Protein AF-A0A7V0JHW3-F1 (afdb_monomer)

Solvent-accessible surface area (backbone atoms only — not comparable to full-atom values): 9725 Å² total; per-residue (Å²): 132,75,68,67,59,58,52,52,56,55,62,59,58,61,67,70,75,76,76,81,79,88,88,85,83,86,80,89,79,84,75,97,77,86,82,84,70,76,84,64,81,77,76,70,74,78,73,66,59,27,44,62,47,98,87,58,29,24,44,50,28,41,50,25,34,67,73,74,44,95,53,45,23,22,21,92,90,42,70,38,38,36,31,56,59,83,78,40,60,34,92,89,78,64,46,65,37,40,77,52,57,69,69,60,53,50,50,36,62,73,40,54,24,26,21,27,41,72,48,50,43,40,44,47,41,84,51,89,74,52,56,33,90,89,79,64,48,65,42,29,49,40,39,71,79,67,94,59,82,81,75,77,80,79,81,129

pLDDT: mean 73.85, std 19.02, range [39.69, 96.31]

Foldseek 3Di:
DPPVVVVVVVVVVVVVPPPDDDDDDDDDDDDPPDPPPPCPPPQPPQPLAWDADPVRATDDHQLQCLQVAPWKWADPVGRQQIHSRAQDADPVPRHTTGIDDPVVSVQQVVQQWWADSRGSGIDRVPDPDQADPVPGDGTHGRDDPDPDDCPDDDDD

Structure (mmCIF, N/CA/C/O backbone):
data_AF-A0A7V0JHW3-F1
#
_entry.id   AF-A0A7V0JHW3-F1
#
loop_
_atom_site.group_PDB
_atom_site.id
_atom_site.type_symbol
_atom_site.label_atom_id
_atom_site.label_alt_id
_atom_site.label_comp_id
_atom_site.label_asym_id
_atom_site.label_entity_id
_atom_site.label_seq_id
_atom_site.pdbx_PDB_ins_code
_atom_site.Cartn_x
_atom_site.Cartn_y
_atom_site.Cartn_z
_atom_site.occupancy
_atom_site.B_iso_or_equiv
_atom_site.auth_seq_id
_atom_site.auth_comp_id
_atom_site.auth_asym_id
_atom_site.auth_atom_id
_atom_site.pdbx_PDB_model_num
ATOM 1 N N . MET A 1 1 ? -59.117 -64.669 -6.331 1.00 60.50 1 MET A N 1
ATOM 2 C CA . MET A 1 1 ? -57.833 -65.372 -6.089 1.00 60.50 1 MET A CA 1
ATOM 3 C C . MET A 1 1 ? -56.605 -64.446 -5.992 1.00 60.50 1 MET A C 1
ATOM 5 O O . MET A 1 1 ? -55.556 -64.930 -5.604 1.00 60.50 1 MET A O 1
ATOM 9 N N . SER A 1 2 ? -56.707 -63.123 -6.223 1.00 60.56 2 SER A N 1
ATOM 10 C CA . SER A 1 2 ? -55.526 -62.226 -6.257 1.00 60.56 2 SER A CA 1
ATOM 11 C C . SER A 1 2 ? -55.220 -61.433 -4.972 1.00 60.56 2 SER A C 1
ATOM 13 O O . SER A 1 2 ? -54.212 -60.738 -4.918 1.00 60.56 2 SER A O 1
ATOM 15 N N . ARG A 1 3 ? -56.072 -61.493 -3.937 1.00 63.66 3 ARG A N 1
ATOM 16 C CA . ARG A 1 3 ? -55.878 -60.713 -2.694 1.00 63.66 3 ARG A CA 1
ATOM 17 C C . ARG A 1 3 ? -55.086 -61.462 -1.617 1.00 63.66 3 ARG A C 1
ATOM 19 O O . ARG A 1 3 ? -54.358 -60.838 -0.857 1.00 63.66 3 ARG A O 1
ATOM 26 N N . THR A 1 4 ? -55.171 -62.790 -1.597 1.00 60.38 4 THR A N 1
ATOM 27 C CA . THR A 1 4 ? -54.487 -63.632 -0.603 1.00 60.38 4 THR A CA 1
ATOM 28 C C . THR A 1 4 ? -52.998 -63.803 -0.912 1.00 60.38 4 THR A C 1
ATOM 30 O O . THR A 1 4 ? -52.189 -63.859 0.002 1.00 60.38 4 THR A O 1
ATOM 33 N N . ILE A 1 5 ? -52.620 -63.807 -2.195 1.00 62.47 5 ILE A N 1
ATOM 34 C CA . ILE A 1 5 ? -51.220 -63.954 -2.628 1.00 62.47 5 ILE A CA 1
ATOM 35 C C . ILE A 1 5 ? -50.407 -62.700 -2.269 1.00 62.47 5 ILE A C 1
ATOM 37 O O . ILE A 1 5 ? -49.292 -62.813 -1.774 1.00 62.47 5 ILE A O 1
ATOM 41 N N . PHE A 1 6 ? -50.986 -61.503 -2.429 1.00 58.34 6 PHE A N 1
ATOM 42 C CA . PHE A 1 6 ? -50.286 -60.245 -2.145 1.00 58.34 6 PHE A CA 1
ATOM 43 C C . PHE A 1 6 ? -50.000 -60.048 -0.644 1.00 58.34 6 PHE A C 1
ATOM 45 O O . PHE A 1 6 ? -48.942 -59.547 -0.281 1.00 58.34 6 PHE A O 1
ATOM 52 N N . GLN A 1 7 ? -50.893 -60.517 0.238 1.00 61.88 7 GLN A N 1
ATOM 53 C CA . GLN A 1 7 ? -50.671 -60.473 1.691 1.00 61.88 7 GLN A CA 1
ATOM 54 C C . GLN A 1 7 ? -49.576 -61.443 2.164 1.00 61.88 7 GLN A C 1
ATOM 56 O O . GLN A 1 7 ? -48.831 -61.126 3.090 1.00 61.88 7 GLN A O 1
ATOM 61 N N . ILE A 1 8 ? -49.428 -62.603 1.512 1.00 61.28 8 ILE A N 1
ATOM 62 C CA . ILE A 1 8 ? -48.390 -63.585 1.867 1.00 61.28 8 ILE A CA 1
ATOM 63 C C . ILE A 1 8 ? -46.989 -63.056 1.514 1.00 61.28 8 ILE A C 1
ATOM 65 O O . ILE A 1 8 ? -46.054 -63.246 2.289 1.00 61.28 8 ILE A O 1
ATOM 69 N N . VAL A 1 9 ? -46.840 -62.328 0.399 1.00 60.41 9 VAL A N 1
ATOM 70 C CA . VAL A 1 9 ? -45.544 -61.745 -0.003 1.00 60.41 9 VAL A CA 1
ATOM 71 C C . VAL A 1 9 ? -45.115 -60.609 0.938 1.00 60.41 9 VAL A C 1
ATOM 73 O O . VAL A 1 9 ? -43.937 -60.504 1.274 1.00 60.41 9 VAL A O 1
ATOM 76 N N . ILE A 1 10 ? -46.060 -59.799 1.430 1.00 60.19 10 ILE A N 1
ATOM 77 C CA . ILE A 1 10 ? -45.761 -58.689 2.351 1.00 60.19 10 ILE A CA 1
ATOM 78 C C . ILE A 1 10 ? -45.355 -59.204 3.743 1.00 60.19 10 ILE A C 1
ATOM 80 O O . ILE A 1 10 ? -44.396 -58.697 4.323 1.00 60.19 10 ILE A O 1
ATOM 84 N N . LEU A 1 11 ? -46.016 -60.244 4.265 1.00 58.62 11 LEU A N 1
ATOM 85 C CA . LEU A 1 11 ? -45.676 -60.812 5.577 1.00 58.62 11 LEU A CA 1
ATOM 86 C C . LEU A 1 11 ? -44.346 -61.585 5.573 1.00 58.62 11 LEU A C 1
ATOM 88 O O . LEU A 1 11 ? -43.627 -61.554 6.570 1.00 58.62 11 LEU A O 1
ATOM 92 N N . ALA A 1 12 ? -43.974 -62.218 4.455 1.00 57.03 12 ALA A N 1
ATOM 93 C CA . ALA A 1 12 ? -42.677 -62.888 4.326 1.00 57.03 12 ALA A CA 1
ATOM 94 C C . ALA A 1 12 ? -41.502 -61.901 4.162 1.00 57.03 12 ALA A C 1
ATOM 96 O O . ALA A 1 12 ? -40.407 -62.168 4.654 1.00 57.03 12 ALA A O 1
ATOM 97 N N . GLY A 1 13 ? -41.718 -60.744 3.520 1.00 53.34 13 GLY A N 1
ATOM 98 C CA . GLY A 1 13 ? -40.672 -59.735 3.302 1.00 53.34 13 GLY A CA 1
ATOM 99 C C . GLY A 1 13 ? -40.245 -58.980 4.567 1.00 53.34 13 GLY A C 1
ATOM 100 O O . GLY A 1 13 ? -39.080 -58.615 4.705 1.00 53.34 13 GLY A O 1
ATOM 101 N N . ILE A 1 14 ? -41.157 -58.787 5.524 1.00 56.84 14 ILE A N 1
ATOM 102 C CA . ILE A 1 14 ? -40.876 -58.037 6.762 1.00 56.84 14 ILE A CA 1
ATOM 103 C C . ILE A 1 14 ? -40.070 -58.882 7.770 1.00 56.84 14 ILE A C 1
ATOM 105 O O . ILE A 1 14 ? -39.305 -58.334 8.562 1.00 56.84 14 ILE A O 1
ATOM 109 N N . ALA A 1 15 ? -40.151 -60.216 7.701 1.00 50.69 15 ALA A N 1
ATOM 110 C CA . ALA A 1 15 ? -39.412 -61.112 8.596 1.00 50.69 15 ALA A CA 1
ATOM 111 C C . ALA A 1 15 ? -37.894 -61.174 8.313 1.00 50.69 15 ALA A C 1
ATOM 113 O O . ALA A 1 15 ? -37.124 -61.539 9.200 1.00 50.69 15 ALA A O 1
ATOM 114 N N . ALA A 1 16 ? -37.442 -60.792 7.111 1.00 51.56 16 ALA A N 1
ATOM 115 C CA . ALA A 1 16 ? -36.026 -60.857 6.732 1.00 51.56 16 ALA A CA 1
ATOM 116 C C . ALA A 1 16 ? -35.200 -59.625 7.155 1.00 51.56 16 ALA A C 1
ATOM 118 O O . ALA A 1 16 ? -33.973 -59.689 7.139 1.00 51.56 16 ALA A O 1
ATOM 119 N N . LEU A 1 17 ? -35.833 -58.515 7.558 1.00 53.78 17 LEU A N 1
ATOM 120 C CA . LEU A 1 17 ? -35.121 -57.267 7.878 1.00 53.78 17 LEU A CA 1
ATOM 121 C C . LEU A 1 17 ? -34.693 -57.125 9.351 1.00 53.78 17 LEU A C 1
ATOM 123 O O . LEU A 1 17 ? -34.027 -56.150 9.689 1.00 53.78 17 LEU A O 1
ATOM 127 N N . LEU A 1 18 ? -35.056 -58.065 10.233 1.00 57.41 18 LEU A N 1
ATOM 128 C CA . LEU A 1 18 ? -34.883 -57.908 11.688 1.00 57.41 18 LEU A CA 1
ATOM 129 C C . LEU A 1 18 ? -33.772 -58.764 12.326 1.00 57.41 18 LEU A C 1
ATOM 131 O O . LEU A 1 18 ? -33.609 -58.700 13.541 1.00 57.41 18 LEU A O 1
ATOM 135 N N . LEU A 1 19 ? -32.990 -59.540 11.560 1.00 57.44 19 LEU A N 1
ATOM 136 C CA . LEU A 1 19 ? -32.011 -60.487 12.134 1.00 57.44 19 LEU A CA 1
ATOM 137 C C . LEU A 1 19 ? -30.535 -60.263 11.773 1.00 57.44 19 LEU A C 1
ATOM 139 O O . LEU A 1 19 ? -29.695 -61.064 12.173 1.00 57.44 19 LEU A O 1
ATOM 143 N N . THR A 1 20 ? -30.164 -59.164 11.116 1.00 59.72 20 THR A N 1
ATOM 144 C CA . THR A 1 20 ? -28.744 -58.781 10.991 1.00 59.72 20 THR A CA 1
ATOM 145 C C . THR A 1 20 ? -28.467 -57.507 11.774 1.00 59.72 20 THR A C 1
ATOM 147 O O . THR A 1 20 ? -28.299 -56.423 11.218 1.00 59.72 20 THR A O 1
ATOM 150 N N . GLY A 1 21 ? -28.451 -57.654 13.098 1.00 46.84 21 GLY A N 1
ATOM 151 C CA . GLY A 1 21 ? -27.861 -56.678 13.999 1.00 46.84 21 GLY A CA 1
ATOM 152 C C . GLY A 1 21 ? -26.336 -56.810 14.049 1.00 46.84 21 GLY A C 1
ATOM 153 O O . GLY A 1 21 ? -25.822 -57.891 14.309 1.00 46.84 21 GLY A O 1
ATOM 154 N N . GLY A 1 22 ? -25.655 -55.672 13.883 1.00 53.28 22 GLY A N 1
ATOM 155 C CA . GLY A 1 22 ? -24.498 -55.273 14.694 1.00 53.28 22 GLY A CA 1
ATOM 156 C C . GLY A 1 22 ? -23.086 -55.651 14.224 1.00 53.28 22 GLY A C 1
ATOM 157 O O . GLY A 1 22 ? -22.760 -56.821 14.081 1.00 53.28 22 GLY A O 1
ATOM 158 N N . ILE A 1 23 ? -22.221 -54.629 14.110 1.00 51.28 23 ILE A N 1
ATOM 159 C CA . ILE A 1 23 ? -20.928 -54.414 14.816 1.00 51.28 23 ILE A CA 1
ATOM 160 C C . ILE A 1 23 ? -20.058 -53.496 13.936 1.00 51.28 23 ILE A C 1
ATOM 162 O O . ILE A 1 23 ? -19.665 -53.873 12.837 1.00 51.28 23 ILE A O 1
ATOM 166 N N . GLY A 1 24 ? -19.716 -52.296 14.416 1.00 43.50 24 GLY A N 1
ATOM 167 C CA . GLY A 1 24 ? -18.732 -51.456 13.724 1.00 43.50 24 GLY A CA 1
ATOM 168 C C . GLY A 1 24 ? -18.636 -50.029 14.246 1.00 43.50 24 GLY A C 1
ATOM 169 O O . GLY A 1 24 ? -19.403 -49.164 13.848 1.00 43.50 24 GLY A O 1
ATOM 170 N N . CYS A 1 25 ? -17.691 -49.805 15.153 1.00 43.12 25 CYS A N 1
ATOM 171 C CA . CYS A 1 25 ? -17.493 -48.604 15.956 1.00 43.12 25 CYS A CA 1
ATOM 172 C C . CYS A 1 25 ? -17.014 -47.349 15.197 1.00 43.12 25 CYS A C 1
ATOM 174 O O . CYS A 1 25 ? -16.172 -47.417 14.311 1.00 43.12 25 CYS A O 1
ATOM 176 N N . SER A 1 26 ? -17.447 -46.198 15.727 1.00 49.09 26 SER A N 1
ATOM 177 C CA . SER A 1 26 ? -16.696 -44.942 15.894 1.00 49.09 26 SER A CA 1
ATOM 178 C C . SER A 1 26 ? -15.936 -44.335 14.708 1.00 49.09 26 SER A C 1
ATOM 180 O O . SER A 1 26 ? -14.771 -44.649 14.483 1.00 49.09 26 SER A O 1
ATOM 182 N N . LYS A 1 27 ? -16.471 -43.219 14.193 1.00 44.22 27 LYS A N 1
ATOM 183 C CA . LYS A 1 27 ? -15.808 -41.908 14.360 1.00 44.22 27 LYS A CA 1
ATOM 184 C C . LYS A 1 27 ? -16.746 -40.742 14.019 1.00 44.22 27 LYS A C 1
ATOM 186 O O . LYS A 1 27 ? -16.938 -40.392 12.866 1.00 44.22 27 LYS A O 1
ATOM 191 N N . LYS A 1 28 ? -17.291 -40.133 15.077 1.00 43.69 28 LYS A N 1
ATOM 192 C CA . LYS A 1 28 ? -17.183 -38.693 15.363 1.00 43.69 28 LYS A CA 1
ATOM 193 C C . LYS A 1 28 ? -17.277 -37.773 14.133 1.00 43.69 28 LYS A C 1
ATOM 195 O O . LYS A 1 28 ? -16.252 -37.330 13.628 1.00 43.69 28 LYS A O 1
ATOM 200 N N . GLN A 1 29 ? -18.496 -37.418 13.737 1.00 44.09 29 GLN A N 1
ATOM 201 C CA . GLN A 1 29 ? -18.725 -36.197 12.970 1.00 44.09 29 GLN A CA 1
ATOM 202 C C . GLN A 1 29 ? -19.236 -35.133 13.950 1.00 44.09 29 GLN A C 1
ATOM 204 O O . GLN A 1 29 ? -20.306 -35.326 14.531 1.00 44.09 29 GLN A O 1
ATOM 209 N N . PRO A 1 30 ? -18.461 -34.075 14.235 1.00 45.97 30 PRO A N 1
ATOM 210 C CA . PRO A 1 30 ? -18.952 -32.983 15.048 1.00 45.97 30 PRO A CA 1
ATOM 211 C C . PRO A 1 30 ? -19.943 -32.148 14.222 1.00 45.97 30 PRO A C 1
ATOM 213 O O . PRO A 1 30 ? -19.669 -31.768 13.089 1.00 45.97 30 PRO A O 1
ATOM 216 N N . GLU A 1 31 ? -21.097 -31.894 14.834 1.00 51.16 31 GLU A N 1
ATOM 217 C CA . GLU A 1 31 ? -21.688 -30.554 14.883 1.00 51.16 31 G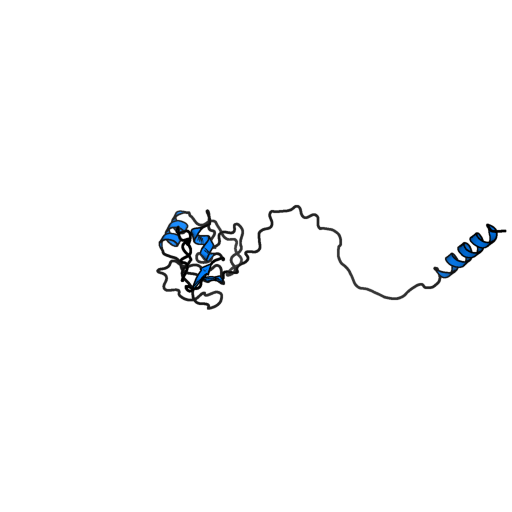LU A CA 1
ATOM 218 C C . GLU A 1 31 ? -22.199 -29.978 13.552 1.00 51.16 31 GLU A C 1
ATOM 220 O O . GLU A 1 31 ? -21.751 -28.945 13.068 1.00 51.16 31 GLU A O 1
ATOM 225 N N . GLN A 1 32 ? -23.269 -30.579 13.023 1.00 51.06 32 GLN A N 1
ATOM 226 C CA . GLN A 1 32 ? -24.229 -29.855 12.182 1.00 51.06 32 GLN A CA 1
ATOM 227 C C . GLN A 1 32 ? -25.163 -29.011 13.059 1.00 51.06 32 GLN A C 1
ATOM 229 O O . GLN A 1 32 ? -26.362 -29.259 13.140 1.00 51.06 32 GLN A O 1
ATOM 234 N N . GLN A 1 33 ? -24.609 -28.030 13.768 1.00 52.56 33 GLN A N 1
ATOM 235 C CA . GLN A 1 33 ? -25.412 -27.018 14.447 1.00 52.56 33 GLN A CA 1
ATOM 236 C C . GLN A 1 33 ? -24.572 -25.760 14.664 1.00 52.56 33 GLN A C 1
ATOM 238 O O . GLN A 1 33 ? -24.030 -25.554 15.739 1.00 52.56 33 GLN A O 1
ATOM 243 N N . THR A 1 34 ? -24.415 -24.967 13.601 1.00 49.50 34 THR A N 1
ATOM 244 C CA . THR A 1 34 ? -24.322 -23.489 13.571 1.00 49.50 34 THR A CA 1
ATOM 245 C C . THR A 1 34 ? -23.797 -23.097 12.193 1.00 49.50 34 THR A C 1
ATOM 247 O O . THR A 1 34 ? -22.593 -23.080 11.965 1.00 49.50 34 THR A O 1
ATOM 250 N N . GLN A 1 35 ? -24.687 -22.782 11.252 1.00 55.22 35 GLN A N 1
ATOM 251 C CA . GLN A 1 35 ? -24.280 -21.979 10.096 1.00 55.22 35 GLN A CA 1
ATOM 252 C C . GLN A 1 35 ? -25.445 -21.170 9.521 1.00 55.22 35 GLN A C 1
ATOM 254 O O . GLN A 1 35 ? -25.677 -21.111 8.323 1.00 55.22 35 GLN A O 1
ATOM 259 N N . GLN A 1 36 ? -26.189 -20.518 10.410 1.00 52.00 36 GLN A N 1
ATOM 260 C CA . GLN A 1 36 ? -26.698 -19.184 10.118 1.00 52.00 36 GLN A CA 1
ATOM 261 C C . GLN A 1 36 ? -25.767 -18.231 10.853 1.00 52.00 36 GLN A C 1
ATOM 263 O O . GLN A 1 36 ? -26.010 -17.858 11.994 1.00 52.00 36 GLN A O 1
ATOM 268 N N . VAL A 1 37 ? -24.634 -17.928 10.226 1.00 44.69 37 VAL A N 1
ATOM 269 C CA . VAL A 1 37 ? -23.936 -16.689 10.541 1.00 44.69 37 VAL A CA 1
ATOM 270 C C . VAL A 1 37 ? -24.606 -15.680 9.628 1.00 44.69 37 VAL A C 1
ATOM 272 O O . VAL A 1 37 ? -24.494 -15.779 8.405 1.00 44.69 37 VAL A O 1
ATOM 275 N N . GLU A 1 38 ? -25.397 -14.791 10.219 1.00 53.47 38 GLU A N 1
ATOM 276 C CA . GLU A 1 38 ? -25.769 -13.525 9.599 1.00 53.47 38 GLU A CA 1
ATOM 277 C C . GLU A 1 38 ? -24.555 -12.983 8.845 1.00 53.47 38 GLU A C 1
ATOM 279 O O . GLU A 1 38 ? -23.431 -13.018 9.356 1.00 53.47 38 GLU A O 1
ATOM 284 N N . GLN A 1 39 ? -24.767 -12.561 7.601 1.00 49.44 39 GLN A N 1
ATOM 285 C CA . GLN A 1 39 ? -23.714 -12.013 6.766 1.00 49.44 39 GLN A CA 1
ATOM 286 C C . GLN A 1 39 ? -23.206 -10.706 7.394 1.00 49.44 39 GLN A C 1
ATOM 288 O O . GLN A 1 39 ? -23.633 -9.615 7.029 1.00 49.44 39 GLN A O 1
ATOM 293 N N . ALA A 1 40 ? -22.276 -10.803 8.343 1.00 39.69 40 ALA A N 1
ATOM 294 C CA . ALA A 1 40 ? -21.323 -9.736 8.583 1.00 39.69 40 ALA A CA 1
ATOM 295 C C . ALA A 1 40 ? -20.624 -9.482 7.237 1.00 39.69 40 ALA A C 1
ATOM 297 O O . ALA A 1 40 ? -20.315 -10.465 6.549 1.00 39.69 40 ALA A O 1
ATOM 298 N N . PRO A 1 41 ? -20.431 -8.215 6.819 1.00 43.19 41 PRO A N 1
ATOM 299 C CA . PRO A 1 41 ? -19.793 -7.908 5.547 1.00 43.19 41 PRO A CA 1
ATOM 300 C C . PRO A 1 41 ? -18.509 -8.716 5.493 1.00 43.19 41 PRO A C 1
ATOM 302 O O . PRO A 1 41 ? -17.676 -8.617 6.394 1.00 43.19 41 PRO A O 1
ATOM 305 N N . GLN A 1 42 ? -18.435 -9.611 4.511 1.00 44.06 42 GLN A N 1
ATOM 306 C CA . GLN A 1 42 ? -17.307 -10.502 4.351 1.00 44.06 42 GLN A CA 1
ATOM 307 C C . GLN A 1 42 ? -16.092 -9.596 4.224 1.00 44.06 42 GLN A C 1
ATOM 309 O O . GLN A 1 42 ? -15.953 -8.888 3.229 1.00 44.06 42 GLN A O 1
ATOM 314 N N . VAL A 1 43 ? -15.291 -9.524 5.289 1.00 40.12 43 VAL A N 1
ATOM 315 C CA . VAL A 1 43 ? -14.002 -8.848 5.275 1.00 40.12 43 VAL A CA 1
ATOM 316 C C . VAL A 1 43 ? -13.197 -9.616 4.246 1.00 40.12 43 VAL A C 1
ATOM 318 O O . VAL A 1 43 ? -12.725 -10.712 4.530 1.00 40.12 43 VAL A O 1
ATOM 321 N N . ALA A 1 44 ? -13.203 -9.117 3.009 1.00 48.94 44 ALA A N 1
ATOM 322 C CA . ALA A 1 44 ? -12.528 -9.743 1.894 1.00 48.94 44 ALA A CA 1
ATOM 323 C C . ALA A 1 44 ? -11.109 -10.043 2.365 1.00 48.94 44 ALA A C 1
ATOM 325 O O . ALA A 1 44 ? -10.390 -9.126 2.772 1.00 48.94 44 ALA A O 1
ATOM 326 N N . GLU A 1 45 ? -10.741 -11.326 2.410 1.00 45.25 45 GLU A N 1
ATOM 327 C CA . GLU A 1 45 ? -9.347 -11.701 2.601 1.00 45.25 45 GLU A CA 1
ATOM 328 C C . GLU A 1 45 ? -8.564 -10.870 1.584 1.00 45.25 45 GLU A C 1
ATOM 330 O O . GLU A 1 45 ? -8.905 -10.938 0.397 1.00 45.25 45 GLU A O 1
ATOM 335 N N . PRO A 1 46 ? -7.618 -10.012 2.011 1.00 52.50 46 PRO A N 1
ATOM 336 C CA . PRO A 1 46 ? -6.941 -9.132 1.082 1.00 52.50 46 PRO A CA 1
ATOM 337 C C . PRO A 1 46 ? -6.215 -10.053 0.116 1.00 52.50 46 PRO A C 1
ATOM 339 O O . PRO A 1 46 ? -5.252 -10.724 0.496 1.00 52.50 46 PRO A O 1
ATOM 342 N N . GLN A 1 47 ? -6.728 -10.146 -1.111 1.00 51.91 47 GLN A N 1
ATOM 343 C CA . GLN A 1 47 ? -6.087 -10.900 -2.170 1.00 51.91 47 GLN A CA 1
ATOM 344 C C . GLN A 1 47 ? -4.863 -10.087 -2.553 1.00 51.91 47 GLN A C 1
ATOM 346 O O . GLN A 1 47 ? -4.870 -9.233 -3.434 1.00 51.91 47 GLN A O 1
ATOM 351 N N . TYR A 1 48 ? -3.822 -10.306 -1.759 1.00 56.56 48 TYR A N 1
ATOM 352 C CA . TYR A 1 48 ? -2.523 -9.696 -1.846 1.00 56.56 48 TYR A CA 1
ATOM 353 C C . TYR A 1 48 ? -1.800 -10.347 -3.044 1.00 56.56 48 TYR A C 1
ATOM 355 O O . TYR A 1 48 ? -0.866 -11.128 -2.906 1.00 56.56 48 TYR A O 1
ATOM 363 N N . VAL A 1 49 ? -2.328 -10.134 -4.247 1.00 55.91 49 VAL A N 1
ATOM 364 C CA . VAL A 1 49 ? -1.755 -10.617 -5.505 1.00 55.91 49 VAL A CA 1
ATOM 365 C C . VAL A 1 49 ? -1.754 -9.450 -6.483 1.00 55.91 49 VAL A C 1
ATOM 367 O O . VAL A 1 49 ? -2.773 -9.097 -7.067 1.00 55.91 49 VAL A O 1
ATOM 370 N N . GLY A 1 50 ? -0.608 -8.785 -6.589 1.00 60.66 50 GLY A N 1
ATOM 371 C CA . GLY A 1 50 ? -0.327 -7.849 -7.670 1.00 60.66 50 GLY A CA 1
ATOM 372 C C . GLY A 1 50 ? 0.440 -8.544 -8.783 1.00 60.66 50 GLY A C 1
ATOM 373 O O . GLY A 1 50 ? 1.183 -9.498 -8.547 1.00 60.66 50 GLY A O 1
ATOM 374 N N . SER A 1 51 ? 0.268 -8.050 -9.998 1.00 64.44 51 SER A N 1
ATOM 375 C CA . SER A 1 51 ? 1.110 -8.364 -11.155 1.00 64.44 51 SER A CA 1
ATOM 376 C C . SER A 1 51 ? 1.957 -7.142 -11.509 1.00 64.44 51 SER A C 1
ATOM 378 O O . SER A 1 51 ? 1.729 -6.058 -10.981 1.00 64.44 51 SER A O 1
ATOM 380 N N . VAL A 1 52 ? 2.953 -7.307 -12.376 1.00 65.69 52 VAL A N 1
ATOM 381 C CA . VAL A 1 52 ? 3.668 -6.182 -12.997 1.00 65.69 52 VAL A CA 1
ATOM 382 C C . VAL A 1 52 ? 3.215 -6.041 -14.451 1.00 65.69 52 VAL A C 1
ATOM 384 O O . VAL A 1 52 ? 2.894 -7.054 -15.075 1.00 65.69 52 VAL A O 1
ATOM 387 N N . ASP A 1 53 ? 3.134 -4.813 -14.959 1.00 71.31 53 ASP A N 1
ATOM 388 C CA . ASP A 1 53 ? 2.935 -4.520 -16.383 1.00 71.31 53 ASP A CA 1
ATOM 389 C C . ASP A 1 53 ? 4.218 -4.797 -17.198 1.00 71.31 53 ASP A C 1
ATOM 391 O O . ASP A 1 53 ? 5.247 -5.216 -16.652 1.00 71.31 53 ASP A O 1
ATOM 395 N N . GLU A 1 54 ? 4.148 -4.628 -18.522 1.00 72.75 54 GLU A N 1
ATOM 396 C CA . GLU A 1 54 ? 5.270 -4.888 -19.439 1.00 72.75 54 GLU A CA 1
ATOM 397 C C . GLU A 1 54 ? 6.459 -3.939 -19.189 1.00 72.75 54 GLU A C 1
ATOM 399 O O . GLU A 1 54 ? 7.609 -4.282 -19.474 1.00 72.75 54 GLU A O 1
ATOM 404 N N . GLU A 1 55 ? 6.200 -2.780 -18.583 1.00 72.44 55 GLU A N 1
ATOM 405 C CA . GLU A 1 55 ? 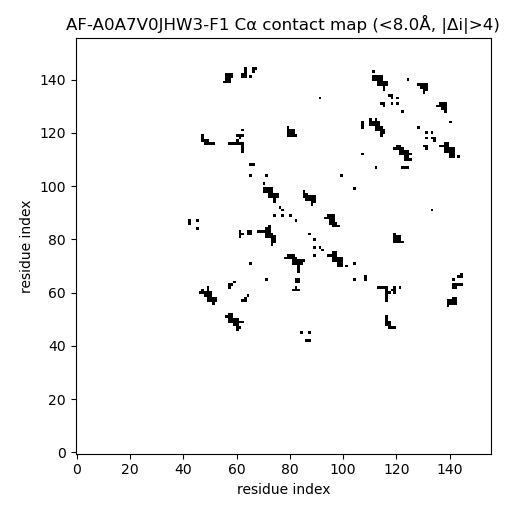7.175 -1.791 -18.131 1.00 72.44 55 GLU A CA 1
ATOM 406 C C . GLU A 1 55 ? 7.762 -2.092 -16.736 1.00 72.44 55 GLU A C 1
ATOM 408 O O . GLU A 1 55 ? 8.669 -1.386 -16.281 1.00 72.44 55 GLU A O 1
ATOM 413 N N . GLY A 1 56 ? 7.298 -3.149 -16.061 1.00 66.44 56 GLY A N 1
ATOM 414 C CA . GLY A 1 56 ? 7.804 -3.602 -14.761 1.00 66.44 56 GLY A CA 1
ATOM 415 C C . GLY A 1 56 ? 7.221 -2.868 -13.546 1.00 66.44 56 GLY A C 1
ATOM 416 O O . GLY A 1 56 ? 7.794 -2.922 -12.455 1.00 66.44 56 GLY A O 1
ATOM 417 N N . LYS A 1 57 ? 6.094 -2.181 -13.709 1.00 67.94 57 LYS A N 1
ATOM 418 C CA . LYS A 1 57 ? 5.377 -1.401 -12.694 1.00 67.94 57 LYS A CA 1
ATOM 419 C C . LYS A 1 57 ? 4.171 -2.195 -12.168 1.00 67.94 57 LYS A C 1
ATOM 421 O O . LYS A 1 57 ? 3.555 -2.970 -12.889 1.00 67.94 57 LYS A O 1
ATOM 426 N N . ALA A 1 58 ? 3.841 -2.068 -10.879 1.00 65.38 58 ALA A N 1
ATOM 427 C CA . ALA A 1 58 ? 2.823 -2.943 -10.277 1.00 65.38 58 ALA A CA 1
ATOM 428 C C . ALA A 1 58 ? 1.379 -2.548 -10.647 1.00 65.38 58 ALA A C 1
ATOM 430 O O . ALA A 1 58 ? 0.967 -1.410 -10.413 1.00 65.38 58 ALA A O 1
ATOM 431 N N . ILE A 1 59 ? 0.593 -3.527 -11.106 1.00 59.56 59 ILE A N 1
ATOM 432 C CA . ILE A 1 59 ? -0.844 -3.458 -11.405 1.00 59.56 59 ILE A CA 1
ATOM 433 C C . ILE A 1 59 ? -1.624 -4.451 -10.526 1.00 59.56 59 ILE A C 1
ATOM 435 O O . ILE A 1 59 ? -1.270 -5.628 -10.417 1.00 59.56 59 ILE A O 1
ATOM 439 N N . GLY A 1 60 ? -2.693 -3.986 -9.869 1.00 59.91 60 GLY A N 1
ATOM 440 C CA . GLY A 1 60 ? -3.342 -4.750 -8.792 1.00 59.91 60 GLY A CA 1
ATOM 441 C C . GLY A 1 60 ? -2.412 -4.932 -7.579 1.00 59.91 60 GLY A C 1
ATOM 442 O O . GLY A 1 60 ? -1.202 -4.761 -7.694 1.00 59.91 60 GLY A O 1
ATOM 443 N N . SER A 1 61 ? -2.958 -5.263 -6.405 1.00 65.00 61 SER A N 1
ATOM 444 C CA . SER A 1 61 ? -2.359 -5.120 -5.052 1.00 65.00 61 SER A CA 1
ATOM 445 C C . SER A 1 61 ? -2.558 -3.753 -4.390 1.00 65.00 61 SER A C 1
ATOM 447 O O . SER A 1 61 ? -2.996 -2.781 -5.009 1.00 65.00 61 SER A O 1
ATOM 449 N N . ALA A 1 62 ? -2.162 -3.688 -3.112 1.00 63.84 62 ALA A N 1
ATOM 450 C CA . ALA A 1 62 ? -2.076 -2.463 -2.326 1.00 63.84 62 ALA A CA 1
ATOM 451 C C . ALA A 1 62 ? -1.324 -1.330 -3.047 1.00 63.84 62 ALA A C 1
ATOM 453 O O . ALA A 1 62 ? -1.613 -0.168 -2.788 1.00 63.84 62 ALA A O 1
ATOM 454 N N . LEU A 1 63 ? -0.389 -1.642 -3.957 1.00 75.62 63 LEU A N 1
ATOM 455 C CA . LEU A 1 63 ? 0.442 -0.631 -4.610 1.00 75.62 63 LEU A CA 1
ATOM 456 C C . LEU A 1 63 ? -0.322 0.211 -5.643 1.00 75.62 63 LEU A C 1
ATOM 458 O O . LEU A 1 63 ? -0.168 1.429 -5.674 1.00 75.62 63 LEU A O 1
ATOM 462 N N . ALA A 1 64 ? -1.192 -0.410 -6.442 1.00 74.75 64 ALA A N 1
ATOM 463 C CA . ALA A 1 64 ? -2.076 0.321 -7.354 1.00 74.75 64 ALA A CA 1
ATOM 464 C C . ALA A 1 64 ? -3.169 1.079 -6.577 1.00 74.75 64 ALA A C 1
ATOM 466 O O . ALA A 1 64 ? -3.495 2.226 -6.893 1.00 74.75 64 ALA A O 1
ATOM 467 N N . ALA A 1 65 ? -3.671 0.468 -5.497 1.00 78.50 65 ALA A N 1
ATOM 468 C CA . ALA A 1 65 ? -4.707 1.047 -4.647 1.00 78.50 65 ALA A CA 1
ATOM 469 C C . ALA A 1 65 ? -4.301 2.380 -3.997 1.00 78.50 65 ALA A C 1
ATOM 471 O O . ALA A 1 65 ? -5.168 3.211 -3.722 1.00 78.50 65 ALA A O 1
ATOM 472 N N . ILE A 1 66 ? -2.996 2.638 -3.813 1.00 87.62 66 ILE A N 1
ATOM 473 C CA . ILE A 1 66 ? -2.507 3.919 -3.283 1.00 87.62 66 ILE A CA 1
ATOM 474 C C . ILE A 1 66 ? -3.084 5.088 -4.066 1.00 87.62 66 ILE A C 1
ATOM 476 O O . ILE A 1 66 ? -3.406 6.090 -3.445 1.00 87.62 66 ILE A O 1
ATOM 480 N N . TYR A 1 67 ? -3.241 4.992 -5.387 1.00 86.12 67 TYR A N 1
ATOM 481 C CA . TYR A 1 67 ? -3.707 6.110 -6.208 1.00 86.12 67 TYR A CA 1
ATOM 482 C C . TYR A 1 67 ? -5.215 6.137 -6.454 1.00 86.12 67 TYR A C 1
ATOM 484 O O . TYR A 1 67 ? -5.754 7.212 -6.704 1.00 86.12 67 TYR A O 1
ATOM 492 N N . THR A 1 68 ? -5.889 4.991 -6.385 1.00 84.88 68 THR A N 1
ATOM 493 C CA . THR A 1 68 ? -7.307 4.872 -6.755 1.00 84.88 68 THR A CA 1
ATOM 494 C C . THR A 1 68 ? -8.252 4.846 -5.558 1.00 84.88 68 THR A C 1
ATOM 496 O O . THR A 1 68 ? -9.437 5.108 -5.731 1.00 84.88 68 THR A O 1
ATOM 499 N N . ALA A 1 69 ? -7.764 4.528 -4.355 1.00 88.19 69 ALA A N 1
ATOM 500 C CA . ALA A 1 69 ? -8.601 4.430 -3.163 1.00 88.19 69 ALA A CA 1
ATOM 501 C C . ALA A 1 69 ? -8.854 5.792 -2.496 1.00 88.19 69 ALA A C 1
ATOM 503 O O . ALA A 1 69 ? -7.945 6.614 -2.354 1.00 88.19 69 ALA A O 1
ATOM 504 N N . ASP A 1 70 ? -10.070 6.004 -1.989 1.00 90.81 70 ASP A N 1
ATOM 505 C CA . ASP A 1 70 ? -10.420 7.209 -1.223 1.00 90.81 70 ASP A CA 1
ATOM 506 C C . ASP A 1 70 ? -9.705 7.279 0.130 1.00 90.81 70 ASP A C 1
ATOM 508 O O . ASP A 1 70 ? -9.418 8.355 0.651 1.00 90.81 70 ASP A O 1
ATOM 512 N N . SER A 1 71 ? -9.438 6.128 0.744 1.00 93.00 71 SER A N 1
ATOM 513 C CA . SER A 1 71 ? -8.802 6.034 2.055 1.00 93.00 71 SER A CA 1
ATOM 514 C C . SER A 1 71 ? -7.804 4.893 2.079 1.00 93.00 71 SER A C 1
ATOM 516 O O . SER A 1 71 ? -8.058 3.818 1.544 1.00 93.00 71 SER A O 1
ATOM 518 N N . LEU A 1 72 ? -6.676 5.144 2.736 1.00 94.06 72 LEU A N 1
ATOM 519 C CA . LEU A 1 72 ? -5.654 4.145 3.001 1.00 94.06 72 LEU A CA 1
ATOM 520 C C . LEU A 1 72 ? -5.557 3.898 4.499 1.0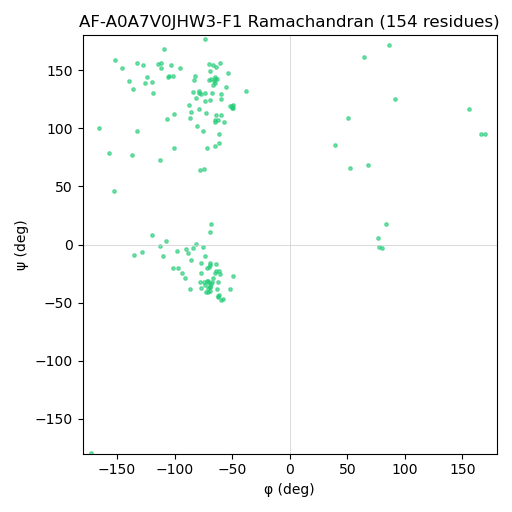0 94.06 72 LEU A C 1
ATOM 522 O O . LEU A 1 72 ? -5.884 4.760 5.316 1.00 94.06 72 LEU A O 1
ATOM 526 N N . TYR A 1 73 ? -5.082 2.716 4.844 1.00 94.81 73 TYR A N 1
ATOM 527 C CA . TYR A 1 73 ? -4.910 2.242 6.200 1.00 94.81 73 TYR A CA 1
ATOM 528 C C . TYR A 1 73 ? -3.467 1.784 6.373 1.00 94.81 73 TYR A C 1
ATOM 530 O O . TYR A 1 73 ? -2.911 1.148 5.478 1.00 94.81 73 TYR A O 1
ATOM 538 N N . SER A 1 74 ? -2.870 2.100 7.521 1.00 94.81 74 SER A N 1
ATOM 539 C CA . SER A 1 74 ? -1.506 1.702 7.864 1.00 94.81 74 SER A CA 1
ATOM 540 C C . SER A 1 74 ? -1.412 1.129 9.269 1.00 94.81 74 SER A C 1
ATOM 542 O O . SER A 1 74 ? -2.250 1.413 10.125 1.00 94.81 74 SER A O 1
ATOM 544 N N . CYS A 1 75 ? -0.399 0.304 9.522 1.00 94.81 75 CYS A N 1
AT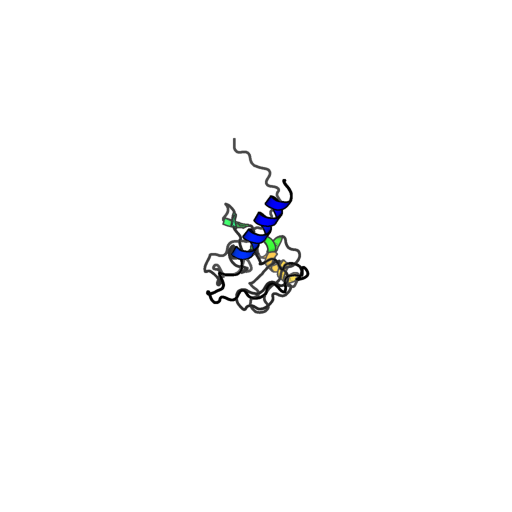OM 545 C CA . CYS A 1 75 ? -0.168 -0.223 10.861 1.00 94.81 75 CYS A CA 1
ATOM 546 C C . CYS A 1 75 ? 0.534 0.835 11.733 1.00 94.81 75 CYS A C 1
ATOM 548 O O . CYS A 1 75 ? 1.565 1.358 11.307 1.00 94.81 75 CYS A O 1
ATOM 550 N N . PRO A 1 76 ? 0.074 1.101 12.972 1.00 93.19 76 PRO A N 1
ATOM 551 C CA . PRO A 1 76 ? 0.709 2.085 13.858 1.00 93.19 76 PRO A CA 1
ATOM 552 C C . PRO A 1 76 ? 2.163 1.735 14.222 1.00 93.19 76 PRO A C 1
ATOM 554 O O . PRO A 1 76 ? 2.941 2.620 14.560 1.00 93.19 76 PRO A O 1
ATOM 557 N N . MET A 1 77 ? 2.538 0.453 14.127 1.00 95.50 77 MET A N 1
ATOM 558 C CA . MET A 1 77 ? 3.905 -0.036 14.359 1.00 95.50 77 MET A CA 1
ATOM 559 C C . MET A 1 77 ? 4.725 -0.211 13.072 1.00 95.50 77 MET A C 1
ATOM 561 O O . MET A 1 77 ? 5.948 -0.258 13.137 1.00 95.50 77 MET A O 1
ATOM 565 N N . HIS A 1 78 ? 4.064 -0.328 11.917 1.00 93.50 78 HIS A N 1
ATOM 566 C CA . HIS A 1 78 ? 4.693 -0.570 10.616 1.00 93.50 78 HIS A CA 1
ATOM 567 C C . HIS A 1 78 ? 4.032 0.334 9.566 1.00 93.50 78 HIS A C 1
ATOM 569 O O . HIS A 1 78 ? 3.158 -0.129 8.823 1.00 93.50 78 HIS A O 1
ATOM 575 N N . PRO A 1 79 ? 4.378 1.633 9.536 1.00 93.81 79 PRO A N 1
ATOM 576 C CA . PRO A 1 79 ? 3.698 2.618 8.697 1.00 93.81 79 PRO A CA 1
ATOM 577 C C . PRO A 1 79 ? 3.857 2.360 7.193 1.00 93.81 79 PRO A C 1
ATOM 579 O O . PRO A 1 79 ? 3.078 2.896 6.410 1.00 93.81 79 PRO A O 1
ATOM 582 N N . GLU A 1 80 ? 4.829 1.538 6.795 1.00 93.81 80 GLU A N 1
ATOM 583 C CA . GLU A 1 80 ? 5.047 1.085 5.419 1.00 93.81 80 GLU A CA 1
ATOM 584 C C . GLU A 1 80 ? 4.056 -0.006 4.998 1.00 93.81 80 GLU A C 1
ATOM 586 O O . GLU A 1 80 ? 3.915 -0.288 3.813 1.00 93.81 80 GLU A O 1
ATOM 591 N N . VAL A 1 81 ? 3.360 -0.648 5.941 1.00 92.88 81 VAL A N 1
ATOM 592 C CA . VAL A 1 81 ? 2.289 -1.593 5.614 1.00 92.88 81 VAL A CA 1
ATOM 593 C C . VAL A 1 81 ? 1.035 -0.791 5.302 1.00 92.88 81 VAL A C 1
ATOM 595 O O . VAL A 1 81 ? 0.366 -0.339 6.228 1.00 92.88 81 VAL A O 1
ATOM 598 N N . VAL A 1 82 ? 0.717 -0.639 4.018 1.00 92.38 82 VAL A N 1
ATOM 599 C CA . VAL A 1 82 ? -0.387 0.184 3.511 1.00 92.38 82 VAL A CA 1
ATOM 600 C C . VAL A 1 82 ? -1.382 -0.673 2.726 1.00 92.38 82 VAL A C 1
ATOM 602 O O . VAL A 1 82 ? -0.993 -1.567 1.981 1.00 92.38 82 VAL A O 1
ATOM 605 N N . THR A 1 83 ? -2.677 -0.406 2.890 1.00 89.94 83 THR A N 1
ATOM 606 C CA . THR A 1 83 ? -3.771 -1.034 2.128 1.00 89.94 83 THR A CA 1
ATOM 607 C C . THR A 1 83 ? -4.967 -0.089 2.028 1.00 89.94 83 THR A C 1
ATOM 609 O O . THR A 1 83 ? -5.119 0.809 2.850 1.00 89.94 83 THR A O 1
ATOM 612 N N . ASP A 1 84 ? -5.840 -0.302 1.058 1.00 90.94 84 ASP A N 1
ATOM 613 C CA . ASP A 1 84 ? -7.154 0.336 0.920 1.00 90.94 84 ASP A CA 1
ATOM 614 C C . ASP A 1 84 ? -8.279 -0.419 1.650 1.00 90.94 84 ASP A C 1
ATOM 616 O O . ASP A 1 84 ? -9.398 0.077 1.760 1.00 90.94 84 ASP A O 1
ATOM 620 N N . HIS A 1 85 ? -7.990 -1.608 2.185 1.00 86.00 85 HIS A N 1
ATOM 621 C CA . HIS A 1 85 ? -8.985 -2.451 2.843 1.00 86.00 85 HIS A CA 1
ATOM 622 C C . HIS A 1 85 ? -9.152 -2.083 4.331 1.00 86.00 85 HIS A C 1
ATOM 624 O O . HIS A 1 85 ? -8.236 -2.327 5.131 1.00 86.00 85 HIS A O 1
ATOM 630 N N . PRO A 1 86 ? -10.319 -1.560 4.757 1.00 87.38 86 PRO A N 1
ATOM 631 C CA . PRO A 1 86 ? -10.589 -1.318 6.169 1.00 87.38 86 PRO A CA 1
ATOM 632 C C . PRO A 1 86 ? -10.601 -2.629 6.963 1.00 87.38 86 PRO A C 1
ATOM 634 O O . PRO A 1 86 ? -11.114 -3.649 6.511 1.00 87.38 86 PRO A O 1
ATOM 637 N N . GLY A 1 87 ? -10.070 -2.595 8.187 1.00 84.19 87 GLY A N 1
ATOM 638 C CA . GLY A 1 87 ? -10.106 -3.746 9.099 1.00 84.19 87 GLY A CA 1
ATOM 639 C C . GLY A 1 87 ? -9.101 -4.861 8.786 1.00 84.19 87 GLY A C 1
ATOM 640 O O . GLY A 1 87 ? -9.116 -5.888 9.465 1.00 84.19 87 GLY A O 1
ATOM 641 N N . ALA A 1 88 ? -8.205 -4.666 7.812 1.00 87.19 88 ALA A N 1
ATOM 642 C CA . ALA A 1 88 ? -7.089 -5.574 7.566 1.00 87.19 88 ALA A CA 1
ATOM 643 C C . ALA A 1 88 ? -6.154 -5.685 8.789 1.00 87.19 88 ALA A C 1
ATOM 645 O O . ALA A 1 88 ? -6.060 -4.775 9.622 1.00 87.19 88 ALA A O 1
ATOM 646 N N . ARG A 1 89 ? -5.421 -6.804 8.874 1.00 90.25 89 ARG A N 1
ATOM 647 C CA . ARG A 1 89 ? -4.371 -7.028 9.879 1.00 90.25 89 ARG A CA 1
ATOM 648 C C . ARG A 1 89 ? -2.985 -6.929 9.265 1.00 90.25 89 ARG A C 1
ATOM 650 O O . ARG A 1 89 ? -2.755 -7.361 8.139 1.00 90.25 89 ARG A O 1
ATOM 657 N N . CYS A 1 90 ? -2.052 -6.390 10.037 1.00 90.75 90 CYS A N 1
ATOM 658 C CA . CYS A 1 90 ? -0.672 -6.230 9.624 1.00 90.75 90 CYS A CA 1
ATOM 659 C C . CYS A 1 90 ? -0.010 -7.611 9.518 1.00 90.75 90 CYS A C 1
ATOM 661 O O . CYS A 1 90 ? 0.022 -8.327 10.518 1.00 90.75 90 CYS A O 1
ATOM 663 N N . PRO A 1 91 ? 0.575 -7.988 8.369 1.00 87.12 91 PRO A N 1
ATOM 664 C CA . PRO A 1 91 ? 1.248 -9.278 8.229 1.00 87.12 91 PRO A CA 1
ATOM 665 C C . PRO A 1 91 ? 2.552 -9.360 9.039 1.00 87.12 91 PRO A C 1
ATOM 667 O O . PRO A 1 91 ? 3.050 -10.454 9.269 1.00 87.12 91 PRO A O 1
ATOM 670 N N . GLN A 1 92 ? 3.094 -8.221 9.490 1.00 86.38 92 GLN A N 1
ATOM 671 C CA . GLN A 1 92 ? 4.339 -8.159 10.262 1.00 86.38 92 GLN A CA 1
ATOM 672 C C . GLN A 1 92 ? 4.119 -8.343 11.776 1.00 86.38 92 GLN A C 1
ATOM 674 O O . GLN A 1 92 ? 4.920 -8.999 12.432 1.00 86.38 92 GLN A O 1
ATOM 679 N N . CYS A 1 93 ? 3.041 -7.790 12.356 1.00 92.50 93 CYS A N 1
ATOM 680 C CA . CYS A 1 93 ? 2.763 -7.889 13.807 1.00 92.50 93 CYS A CA 1
ATOM 681 C C . CYS A 1 93 ? 1.361 -8.383 14.188 1.00 92.50 93 CYS A C 1
ATOM 683 O O . CYS A 1 93 ? 1.082 -8.560 15.370 1.00 92.50 93 CYS A O 1
ATOM 685 N N . GLY A 1 94 ? 0.451 -8.563 13.233 1.00 91.50 94 GLY A N 1
ATOM 686 C CA . GLY A 1 94 ? -0.920 -9.018 13.480 1.00 91.50 94 GLY A CA 1
ATOM 687 C C . GLY A 1 94 ? -1.890 -7.962 14.020 1.00 91.50 94 GLY A C 1
ATOM 688 O O . GLY A 1 94 ? -3.067 -8.274 14.192 1.00 91.50 94 GLY A O 1
ATOM 689 N N . MET A 1 95 ? -1.445 -6.725 14.269 1.00 94.25 95 MET A N 1
ATOM 690 C CA . MET A 1 95 ? -2.322 -5.635 14.720 1.00 94.25 95 MET A CA 1
ATOM 691 C C . MET A 1 95 ? -3.273 -5.164 13.619 1.00 94.25 95 MET A C 1
ATOM 693 O O . MET A 1 95 ? -2.964 -5.271 12.432 1.00 94.25 95 MET A O 1
ATOM 697 N N . ASN A 1 96 ? -4.407 -4.589 14.017 1.00 92.31 96 ASN A N 1
ATOM 698 C CA . ASN A 1 96 ? -5.320 -3.935 13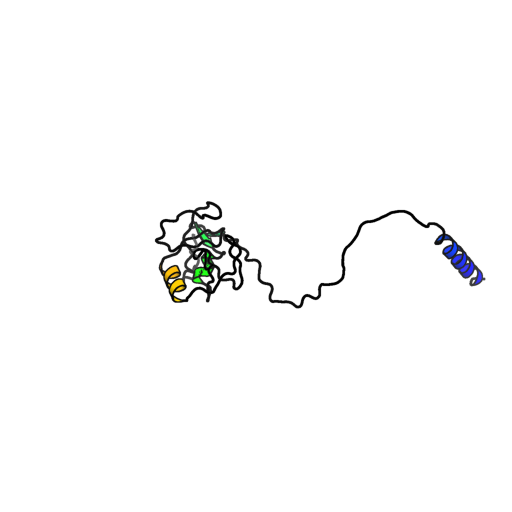.086 1.00 92.31 96 ASN A CA 1
ATOM 699 C C . ASN A 1 96 ? -4.652 -2.705 12.455 1.00 92.31 96 ASN A C 1
ATOM 701 O O . ASN A 1 96 ? -3.881 -2.001 13.111 1.00 92.31 96 ASN A O 1
ATOM 705 N N . LEU A 1 97 ? -4.957 -2.458 11.184 1.00 93.56 97 LEU A N 1
ATOM 706 C CA . LEU A 1 97 ? -4.551 -1.233 10.506 1.00 93.56 97 LEU A CA 1
ATOM 707 C C . LEU A 1 97 ? -5.529 -0.098 10.830 1.00 93.56 97 LEU A C 1
ATOM 709 O O . LEU A 1 97 ? -6.736 -0.309 10.959 1.00 93.56 97 LEU A O 1
ATOM 713 N N . GLU A 1 98 ? -4.991 1.112 10.933 1.00 95.00 98 GLU A N 1
ATOM 714 C CA . GLU A 1 98 ? -5.725 2.341 11.227 1.00 95.00 98 GLU A CA 1
ATOM 715 C C . GLU A 1 98 ? -5.735 3.254 10.005 1.00 95.00 98 GLU A C 1
ATOM 717 O O . GLU A 1 98 ? -4.816 3.211 9.186 1.00 95.00 98 GLU A O 1
ATOM 722 N N . LYS A 1 99 ? -6.773 4.087 9.867 1.00 96.31 99 LYS A N 1
ATOM 723 C CA . LYS A 1 99 ? -6.878 5.014 8.735 1.00 96.31 99 LYS A CA 1
ATOM 724 C C . LYS A 1 99 ? -5.673 5.962 8.736 1.00 96.31 99 LYS A C 1
ATOM 726 O O . LYS A 1 99 ? -5.371 6.587 9.749 1.00 96.31 99 LYS A O 1
ATOM 731 N N . MET A 1 100 ? -5.009 6.086 7.593 1.00 95.25 100 MET A N 1
ATOM 732 C CA . MET A 1 100 ? -3.959 7.074 7.388 1.00 95.25 100 MET A CA 1
ATOM 733 C C . MET A 1 100 ? -4.561 8.484 7.340 1.00 95.25 100 MET A C 1
ATOM 735 O O . MET A 1 100 ? -5.625 8.668 6.742 1.00 95.25 100 MET A O 1
ATOM 739 N N . PRO A 1 101 ? -3.887 9.487 7.924 1.00 95.38 101 PRO A N 1
ATOM 740 C CA . PRO A 1 101 ? -4.289 10.873 7.754 1.00 95.38 101 PRO A CA 1
ATOM 741 C C . PRO A 1 101 ? -4.123 11.295 6.292 1.00 95.38 101 PRO A C 1
ATOM 743 O O . PRO A 1 101 ? -3.163 10.895 5.622 1.00 95.38 101 PRO A O 1
ATOM 746 N N . ASP A 1 102 ? -5.054 12.114 5.807 1.00 95.19 102 ASP A N 1
ATOM 747 C CA . ASP A 1 102 ? -5.145 12.469 4.391 1.00 95.19 102 ASP A CA 1
ATOM 748 C C . ASP A 1 102 ? -3.876 13.209 3.910 1.00 95.19 102 ASP A C 1
ATOM 750 O O . ASP A 1 102 ? -3.431 12.983 2.782 1.00 95.19 102 ASP A O 1
ATOM 754 N N . GLU A 1 103 ? -3.208 13.998 4.770 1.00 94.69 103 GLU A N 1
ATOM 755 C CA . GLU A 1 103 ? -1.923 14.622 4.418 1.00 94.69 103 GLU A CA 1
ATOM 756 C C . GLU A 1 103 ? -0.806 13.604 4.137 1.00 94.69 103 GLU A C 1
ATOM 758 O O . GLU A 1 103 ? -0.030 13.779 3.197 1.00 94.69 103 GLU A O 1
ATOM 763 N N . LYS A 1 104 ? -0.751 12.501 4.893 1.00 93.88 104 LYS A N 1
ATOM 764 C CA . LYS A 1 104 ? 0.275 11.462 4.721 1.00 93.88 104 LYS A CA 1
ATOM 765 C C . LYS A 1 104 ? 0.009 10.637 3.470 1.00 93.88 104 LYS A C 1
ATOM 767 O O . LYS A 1 104 ? 0.942 10.231 2.781 1.00 93.88 104 LYS A O 1
ATOM 772 N N . VAL A 1 105 ? -1.265 10.420 3.151 1.00 94.38 105 VAL A N 1
ATOM 773 C CA . VAL A 1 105 ? -1.669 9.817 1.878 1.00 94.38 105 VAL A CA 1
ATOM 774 C C . VAL A 1 105 ? -1.247 10.711 0.707 1.00 94.38 105 VAL A C 1
ATOM 776 O O . VAL A 1 105 ? -0.692 10.212 -0.274 1.00 94.38 105 VAL A O 1
ATOM 779 N N . ALA A 1 106 ? -1.458 12.027 0.809 1.00 93.88 106 ALA A N 1
ATOM 780 C CA . ALA A 1 106 ? -1.049 12.981 -0.221 1.00 93.88 106 ALA A CA 1
ATOM 781 C C . ALA A 1 106 ? 0.477 13.009 -0.420 1.00 93.88 106 ALA A C 1
ATOM 783 O O . ALA A 1 106 ? 0.940 12.947 -1.560 1.00 93.88 106 ALA A O 1
ATOM 784 N N . GLU A 1 107 ? 1.256 13.031 0.666 1.00 92.56 107 GLU A N 1
ATOM 785 C CA . GLU A 1 107 ? 2.722 12.963 0.613 1.00 92.56 107 GLU A CA 1
ATOM 786 C C . GLU A 1 107 ? 3.204 11.671 -0.062 1.00 92.56 107 GLU A C 1
ATOM 788 O O . GLU A 1 107 ? 4.016 11.715 -0.991 1.00 92.56 107 GLU A O 1
ATOM 793 N N . LEU A 1 108 ? 2.650 10.522 0.344 1.00 93.25 108 LEU A N 1
ATOM 794 C CA . LE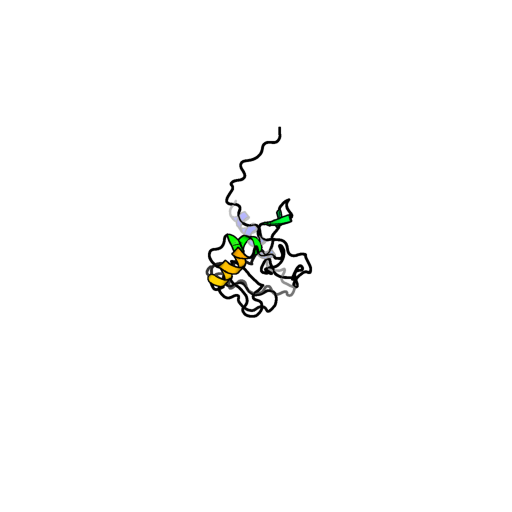U A 1 108 ? 3.009 9.228 -0.229 1.00 93.25 108 LEU A CA 1
ATOM 795 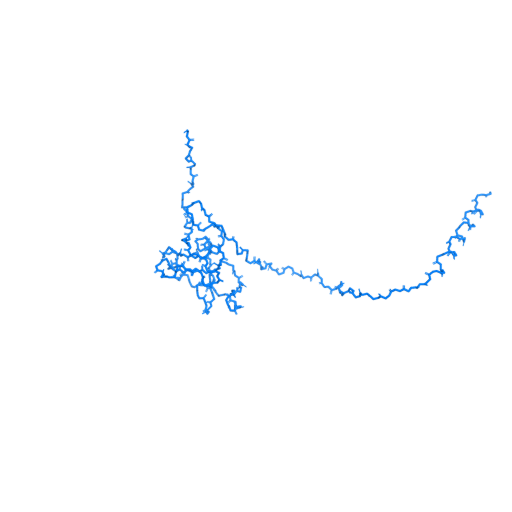C C . LEU A 1 108 ? 2.756 9.206 -1.742 1.00 93.25 108 LEU A C 1
ATOM 797 O O . LEU A 1 108 ? 3.651 8.844 -2.504 1.00 93.25 108 LEU A O 1
ATOM 801 N N . ARG A 1 109 ? 1.583 9.671 -2.191 1.00 92.88 109 ARG A N 1
ATOM 802 C CA . ARG A 1 109 ? 1.227 9.773 -3.620 1.00 92.88 109 ARG A CA 1
ATOM 803 C C . ARG A 1 109 ? 2.155 10.710 -4.393 1.00 92.88 109 ARG A C 1
ATOM 80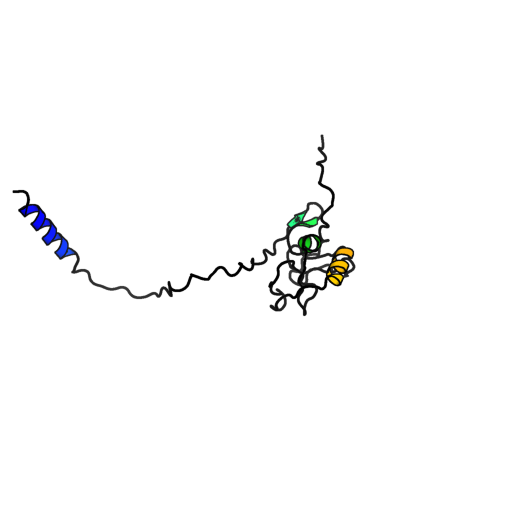5 O O . ARG A 1 109 ? 2.569 10.369 -5.505 1.00 92.88 109 ARG A O 1
ATOM 812 N N . ALA A 1 110 ? 2.482 11.866 -3.812 1.00 93.44 110 ALA A N 1
ATOM 813 C CA . ALA A 1 110 ? 3.362 12.867 -4.415 1.00 93.44 110 ALA A CA 1
ATOM 814 C C . ALA A 1 110 ? 4.809 12.368 -4.552 1.00 93.44 110 ALA A C 1
ATOM 816 O O . ALA A 1 110 ? 5.514 12.757 -5.481 1.00 93.44 110 ALA A O 1
ATOM 817 N N . SER A 1 111 ? 5.236 11.462 -3.671 1.00 93.56 111 SER A N 1
ATOM 818 C CA . SER A 1 111 ? 6.599 10.927 -3.657 1.00 93.56 111 SER A CA 1
ATOM 819 C C . SER A 1 111 ? 6.907 9.906 -4.761 1.00 93.56 111 SER A C 1
ATOM 821 O O . SER A 1 111 ? 8.044 9.457 -4.831 1.00 93.56 111 SER A O 1
ATOM 823 N N . SER A 1 112 ? 5.941 9.544 -5.620 1.00 92.44 112 SER A N 1
ATOM 824 C CA . SER A 1 112 ? 6.056 8.416 -6.573 1.00 92.44 112 SER A CA 1
ATOM 825 C C . SER A 1 112 ? 6.486 7.132 -5.843 1.00 92.44 112 SER A C 1
ATOM 827 O O . SER A 1 112 ? 7.618 6.673 -5.995 1.00 92.44 112 SER A O 1
ATOM 829 N N . PRO A 1 113 ? 5.621 6.609 -4.957 1.00 94.06 113 PRO A N 1
ATOM 830 C CA . PRO A 1 113 ? 5.982 5.581 -4.005 1.00 94.06 113 PRO A CA 1
ATOM 831 C C . PRO A 1 113 ? 6.378 4.288 -4.711 1.00 94.06 113 PRO A C 1
ATOM 833 O O . PRO A 1 113 ? 5.925 3.979 -5.815 1.00 94.06 113 PRO A O 1
ATOM 836 N N . LYS A 1 114 ? 7.223 3.521 -4.032 1.00 93.69 114 LYS A N 1
ATOM 837 C CA . LYS A 1 114 ? 7.642 2.187 -4.454 1.00 93.69 114 LYS A CA 1
ATOM 838 C C . LYS A 1 114 ? 7.076 1.167 -3.489 1.00 93.69 114 LYS A C 1
ATOM 840 O O . LYS A 1 114 ? 6.828 1.472 -2.324 1.00 93.69 114 LYS A O 1
ATOM 845 N N . GLY A 1 115 ? 6.924 -0.067 -3.929 1.00 91.94 115 GLY A N 1
ATOM 846 C CA . GLY A 1 115 ? 6.538 -1.129 -3.022 1.00 91.94 115 GLY A CA 1
ATOM 847 C C . GLY A 1 115 ? 6.584 -2.498 -3.655 1.00 91.94 115 GLY A C 1
ATOM 848 O O . GLY A 1 115 ? 6.998 -2.679 -4.799 1.00 91.94 115 GLY A O 1
ATOM 849 N N . CYS A 1 116 ? 6.232 -3.489 -2.852 1.00 90.00 116 CYS A N 1
ATOM 850 C CA . CYS A 1 116 ? 6.274 -4.868 -3.291 1.00 90.00 116 CYS A CA 1
ATOM 851 C C . CYS A 1 116 ? 4.970 -5.187 -4.036 1.00 90.00 116 CYS A C 1
ATOM 853 O O . CYS A 1 116 ? 3.907 -4.932 -3.480 1.00 90.00 116 CYS A O 1
ATOM 855 N N . PRO A 1 117 ? 5.007 -5.794 -5.234 1.00 84.81 117 PRO A N 1
ATOM 856 C CA . PRO A 1 117 ? 3.790 -6.277 -5.901 1.00 84.81 117 PRO A CA 1
ATOM 857 C C . PRO A 1 117 ? 3.173 -7.486 -5.164 1.00 84.81 117 PRO A C 1
ATOM 859 O O . PRO A 1 117 ? 2.015 -7.839 -5.375 1.00 84.81 117 PRO A O 1
ATOM 862 N N . GLY A 1 118 ? 3.975 -8.124 -4.300 1.00 84.94 118 GLY A N 1
ATOM 863 C CA . GLY A 1 118 ? 3.683 -9.348 -3.555 1.00 84.94 118 GLY A CA 1
ATOM 864 C C . GLY A 1 118 ? 3.563 -9.180 -2.029 1.00 84.94 118 GLY A C 1
ATOM 865 O O . GLY A 1 118 ? 3.224 -10.155 -1.364 1.00 84.94 118 GLY A O 1
ATOM 866 N N . CYS A 1 119 ? 3.747 -7.975 -1.459 1.00 86.88 119 CYS A N 1
ATOM 867 C CA . CYS A 1 119 ? 3.455 -7.669 -0.040 1.00 86.88 119 CYS A CA 1
ATOM 868 C C . CYS A 1 119 ? 2.934 -6.236 0.181 1.00 86.88 119 CYS A C 1
ATOM 870 O O . CYS A 1 119 ? 3.322 -5.328 -0.543 1.00 86.88 119 CYS A O 1
ATOM 872 N N . ALA A 1 120 ? 2.124 -5.979 1.220 1.00 88.12 120 ALA A N 1
ATOM 873 C CA . ALA A 1 120 ? 1.508 -4.659 1.490 1.00 88.12 120 ALA A CA 1
ATOM 874 C C . ALA A 1 120 ? 2.507 -3.560 1.900 1.00 88.12 120 ALA A C 1
ATOM 876 O O . ALA A 1 120 ? 2.134 -2.562 2.496 1.00 88.12 120 ALA A O 1
ATOM 877 N N . TYR A 1 121 ? 3.786 -3.777 1.618 1.00 91.62 121 TYR A N 1
ATOM 878 C CA .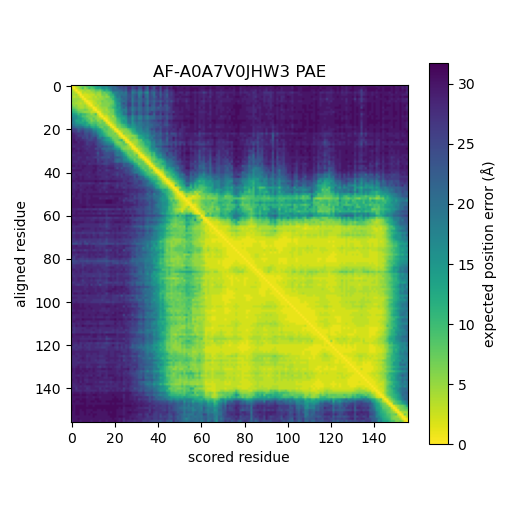 TYR A 1 121 ? 4.894 -2.919 1.954 1.00 91.62 121 TYR A CA 1
ATOM 879 C C . TYR A 1 121 ? 5.105 -1.864 0.869 1.00 91.62 121 TYR A C 1
ATOM 881 O O . TYR A 1 121 ? 5.394 -2.190 -0.286 1.00 91.62 121 TYR A O 1
ATOM 889 N N . VAL A 1 122 ? 4.993 -0.610 1.279 1.00 93.25 122 VAL A N 1
ATOM 890 C CA . VAL A 1 122 ? 5.039 0.587 0.451 1.00 93.25 122 VAL A CA 1
ATOM 891 C C . VAL A 1 122 ? 5.916 1.616 1.148 1.00 93.25 122 VAL A C 1
ATOM 893 O O . VAL A 1 122 ? 5.765 1.875 2.339 1.00 93.25 122 VAL A O 1
ATOM 896 N N . VAL A 1 123 ? 6.812 2.239 0.396 1.00 95.00 123 VAL A N 1
ATOM 897 C CA . VAL A 1 123 ? 7.684 3.313 0.873 1.00 95.00 123 VAL A CA 1
ATOM 898 C C . VAL A 1 123 ? 7.582 4.528 -0.048 1.00 95.00 123 VAL A C 1
ATOM 900 O O . VAL A 1 123 ? 7.279 4.377 -1.237 1.00 95.00 123 VAL A O 1
ATOM 903 N N . PRO A 1 124 ? 7.862 5.741 0.458 1.00 95.25 124 PRO A N 1
ATOM 904 C CA . PRO A 1 124 ? 8.031 6.910 -0.393 1.00 95.25 124 PRO A CA 1
ATOM 905 C C . PRO A 1 124 ? 9.079 6.673 -1.487 1.00 95.25 124 PRO A C 1
ATOM 907 O O . PRO A 1 124 ? 10.060 5.959 -1.270 1.00 95.25 124 PRO A O 1
ATOM 910 N N . GLY A 1 125 ? 8.912 7.277 -2.664 1.00 93.94 125 GLY A N 1
ATOM 911 C CA . GLY A 1 125 ? 9.794 6.997 -3.808 1.00 93.94 125 GLY A CA 1
ATOM 912 C C . GLY A 1 125 ? 11.249 7.417 -3.601 1.00 93.94 125 GLY A C 1
ATOM 913 O O . GLY A 1 125 ? 12.157 6.821 -4.186 1.00 93.94 125 GLY A O 1
ATOM 914 N N . ASN A 1 126 ? 11.482 8.395 -2.723 1.00 92.50 126 ASN A N 1
ATOM 915 C CA . ASN A 1 126 ? 12.810 8.844 -2.304 1.00 92.50 126 ASN A CA 1
ATOM 916 C C . ASN A 1 126 ? 13.455 7.958 -1.220 1.00 92.50 126 ASN A C 1
ATOM 918 O O . ASN A 1 126 ? 14.561 8.264 -0.784 1.00 92.50 126 ASN A O 1
ATOM 922 N N . SER A 1 127 ? 12.790 6.889 -0.774 1.00 94.31 127 SER A N 1
ATOM 923 C CA . SER A 1 127 ? 13.359 5.947 0.187 1.00 94.31 127 SER A CA 1
ATOM 924 C C . SER A 1 127 ? 14.552 5.194 -0.412 1.00 94.31 127 SER A C 1
ATOM 926 O O . SER A 1 127 ? 14.521 4.767 -1.569 1.00 94.31 127 SER A O 1
ATOM 928 N N . GLU A 1 128 ? 15.588 4.984 0.404 1.00 94.81 128 GLU A N 1
ATOM 929 C CA . GLU A 1 128 ? 16.742 4.135 0.075 1.00 94.81 128 GLU A CA 1
ATOM 930 C C . GLU A 1 128 ? 16.399 2.635 0.130 1.00 94.81 128 GLU A C 1
ATOM 932 O O . GLU A 1 128 ? 17.185 1.790 -0.300 1.00 94.81 128 GLU A O 1
ATOM 937 N N . VAL A 1 129 ? 15.217 2.282 0.649 1.00 94.75 129 VAL A N 1
ATOM 938 C CA . VAL A 1 129 ? 14.748 0.898 0.713 1.00 94.75 129 VAL A CA 1
ATOM 939 C C . VAL A 1 129 ? 14.367 0.434 -0.691 1.00 94.75 129 VAL A C 1
ATOM 941 O O . VAL A 1 129 ? 13.398 0.907 -1.278 1.00 94.75 129 VAL A O 1
ATOM 944 N N . THR A 1 130 ? 15.123 -0.525 -1.221 1.00 94.56 130 THR A N 1
ATOM 945 C CA . THR A 1 130 ? 14.909 -1.103 -2.559 1.00 94.56 130 THR A CA 1
ATOM 946 C C . THR A 1 130 ? 14.401 -2.539 -2.528 1.00 94.56 130 THR A C 1
ATOM 948 O O . THR A 1 130 ? 13.978 -3.049 -3.561 1.00 94.56 130 THR A O 1
ATOM 951 N N . LYS A 1 131 ? 14.399 -3.192 -1.358 1.00 94.75 131 LYS A N 1
ATOM 952 C CA . LYS A 1 131 ? 13.931 -4.572 -1.180 1.00 94.75 131 LYS A CA 1
ATOM 953 C C . LYS A 1 131 ? 12.840 -4.679 -0.131 1.00 94.75 131 LYS A C 1
ATOM 955 O O . LYS A 1 131 ? 12.873 -3.997 0.891 1.00 94.75 131 LYS A O 1
ATOM 960 N N . CYS A 1 132 ? 11.893 -5.577 -0.367 1.00 92.19 132 CYS A N 1
ATOM 961 C CA . CYS A 1 132 ? 10.824 -5.867 0.571 1.00 92.19 132 CYS A CA 1
ATOM 962 C C . CYS A 1 132 ? 11.357 -6.671 1.769 1.00 92.19 132 CYS A C 1
ATOM 964 O O . CYS A 1 132 ? 11.866 -7.775 1.568 1.00 92.19 132 CYS A O 1
ATOM 966 N N . PRO A 1 133 ? 11.183 -6.205 3.018 1.00 90.50 133 PRO A N 1
ATOM 967 C CA . PRO A 1 133 ? 11.616 -6.955 4.198 1.00 90.50 133 PRO A CA 1
ATOM 968 C C . PRO A 1 133 ? 10.767 -8.209 4.462 1.00 90.50 133 PRO A C 1
ATOM 970 O O . PRO A 1 133 ? 11.212 -9.105 5.168 1.00 90.50 133 PRO A O 1
ATOM 973 N N . GLY A 1 134 ? 9.554 -8.291 3.901 1.00 86.19 134 GLY A N 1
ATOM 974 C CA . GLY A 1 134 ? 8.677 -9.453 4.065 1.00 86.19 134 GLY A CA 1
ATOM 975 C C . GLY A 1 134 ? 9.074 -10.657 3.208 1.00 86.19 134 GLY A C 1
ATOM 976 O O . GLY A 1 134 ? 8.965 -11.790 3.666 1.00 86.19 134 GLY A O 1
ATOM 977 N N . CYS A 1 135 ? 9.536 -10.428 1.974 1.00 89.12 135 CYS A N 1
ATOM 978 C CA . CYS A 1 135 ? 9.766 -11.502 0.998 1.00 89.12 135 CYS A CA 1
ATOM 979 C C . CYS A 1 135 ? 11.093 -11.408 0.223 1.00 89.12 135 CYS A C 1
ATOM 981 O O . CYS A 1 135 ? 11.442 -12.341 -0.494 1.00 89.12 135 CYS A O 1
ATOM 983 N N . GLY A 1 136 ? 11.838 -10.306 0.342 1.00 91.94 136 GLY A N 1
ATOM 984 C CA . GLY A 1 136 ? 13.131 -10.099 -0.321 1.00 91.94 136 GLY A CA 1
ATOM 985 C C . GLY A 1 136 ? 13.068 -9.671 -1.792 1.00 91.94 136 GLY A C 1
ATOM 986 O O . GLY A 1 136 ? 14.122 -9.410 -2.375 1.00 91.94 136 GLY A O 1
ATOM 987 N N . ALA A 1 137 ? 11.873 -9.580 -2.385 1.00 91.19 137 ALA A N 1
ATOM 988 C CA . ALA A 1 137 ? 11.685 -9.083 -3.747 1.00 91.19 137 ALA A CA 1
ATOM 989 C C . ALA A 1 137 ? 12.035 -7.592 -3.863 1.00 91.19 137 ALA A C 1
ATOM 991 O O . ALA A 1 137 ? 11.944 -6.845 -2.883 1.00 91.19 137 ALA A O 1
ATOM 992 N N . ASP A 1 138 ? 12.406 -7.163 -5.066 1.00 93.25 138 ASP A N 1
ATOM 993 C CA . ASP A 1 138 ? 12.680 -5.758 -5.349 1.00 93.25 138 ASP A CA 1
ATOM 994 C C . ASP A 1 138 ? 11.386 -4.927 -5.288 1.00 93.25 138 ASP A C 1
ATOM 996 O O . ASP A 1 138 ? 10.300 -5.390 -5.653 1.00 93.25 138 ASP A O 1
ATOM 1000 N N . LEU A 1 139 ? 11.498 -3.704 -4.768 1.00 91.81 139 LEU A N 1
ATOM 1001 C CA . LEU A 1 139 ? 10.398 -2.749 -4.747 1.00 91.81 139 LEU A CA 1
ATOM 1002 C C . LEU A 1 139 ? 10.315 -2.058 -6.102 1.00 91.81 139 LEU A C 1
ATOM 1004 O O . LEU A 1 139 ? 11.290 -1.472 -6.576 1.00 91.81 139 LEU A O 1
ATOM 1008 N N . VAL A 1 140 ? 9.131 -2.101 -6.692 1.00 91.38 140 VAL A N 1
ATOM 1009 C CA . VAL A 1 140 ? 8.839 -1.483 -7.983 1.00 91.38 140 VAL A CA 1
ATOM 1010 C C . VAL A 1 140 ? 8.072 -0.187 -7.770 1.00 91.38 140 VAL A C 1
ATOM 1012 O O . VAL A 1 140 ? 7.410 -0.008 -6.747 1.00 91.38 140 VAL A O 1
ATOM 1015 N N . GLU A 1 141 ? 8.174 0.740 -8.716 1.00 90.81 141 GLU A N 1
ATOM 1016 C CA . GLU A 1 141 ? 7.392 1.974 -8.674 1.00 90.81 141 GLU A CA 1
ATOM 1017 C C . GLU A 1 141 ? 5.894 1.662 -8.810 1.00 90.81 141 GLU A C 1
ATOM 1019 O O . GLU A 1 141 ? 5.483 0.799 -9.591 1.00 90.81 141 GLU A O 1
ATOM 1024 N N . ALA A 1 142 ? 5.070 2.358 -8.029 1.00 85.62 142 ALA A N 1
ATOM 1025 C CA . ALA A 1 142 ? 3.623 2.243 -8.100 1.00 85.62 142 ALA A CA 1
ATOM 1026 C C . ALA A 1 142 ? 3.096 2.785 -9.436 1.00 85.62 142 ALA A C 1
ATOM 1028 O O . ALA A 1 142 ? 3.491 3.866 -9.888 1.00 85.62 142 ALA A O 1
ATOM 1029 N N . ALA A 1 143 ? 2.149 2.073 -10.051 1.00 80.12 143 ALA A N 1
ATOM 1030 C CA . ALA A 1 143 ? 1.459 2.582 -11.223 1.00 80.12 143 ALA A CA 1
ATOM 1031 C C . ALA A 1 143 ? 0.626 3.808 -10.870 1.00 80.12 143 ALA A C 1
ATOM 1033 O O . ALA A 1 143 ? -0.434 3.688 -10.260 1.00 80.12 143 ALA A O 1
ATOM 1034 N N . LYS A 1 144 ? 1.075 4.996 -11.288 1.00 78.06 144 LYS A N 1
ATOM 1035 C CA . LYS A 1 144 ? 0.162 6.132 -11.409 1.00 78.06 144 LYS A CA 1
ATOM 1036 C C . LYS A 1 144 ? -0.917 5.729 -12.416 1.00 78.06 144 LYS A C 1
ATOM 1038 O O . LYS A 1 144 ? -0.525 5.341 -13.518 1.00 78.06 144 LYS A O 1
ATOM 1043 N N . PRO A 1 145 ? -2.215 5.800 -12.066 1.00 68.06 145 PRO A N 1
ATOM 1044 C CA . PRO A 1 145 ? -3.275 5.651 -13.044 1.00 68.06 145 PRO A CA 1
ATOM 1045 C C . PRO A 1 145 ? -3.046 6.766 -14.049 1.00 68.06 145 PRO A C 1
ATOM 1047 O O . PRO A 1 145 ? -3.081 7.953 -13.705 1.00 68.06 145 PRO A O 1
ATOM 1050 N N . ASP A 1 146 ? -2.662 6.391 -15.257 1.00 62.38 146 ASP A N 1
ATOM 1051 C CA . ASP A 1 146 ? -2.475 7.361 -16.299 1.00 62.38 146 ASP A CA 1
ATOM 1052 C C . ASP A 1 146 ? -3.852 7.928 -16.636 1.00 62.38 146 ASP A C 1
ATOM 1054 O O . ASP A 1 146 ? -4.835 7.221 -16.833 1.00 62.38 146 ASP A O 1
ATOM 1058 N N . SER A 1 147 ? -3.954 9.249 -16.674 1.00 52.50 147 SER A N 1
ATOM 1059 C CA . SER A 1 147 ? -5.159 9.931 -17.144 1.00 52.50 147 SER A CA 1
ATOM 1060 C C . SER A 1 147 ? -5.372 9.764 -18.656 1.00 52.50 147 SER A C 1
ATOM 1062 O O . SER A 1 147 ? -6.190 10.473 -19.240 1.00 52.50 147 SER A O 1
ATOM 1064 N N . THR A 1 148 ? -4.616 8.882 -19.307 1.00 50.66 148 THR A N 1
ATOM 1065 C CA . THR A 1 148 ? -4.633 8.679 -20.747 1.00 50.66 148 THR A CA 1
ATOM 1066 C C . THR A 1 148 ? -5.336 7.358 -20.991 1.00 50.66 148 THR A C 1
ATOM 1068 O O . THR A 1 148 ? -4.805 6.292 -20.734 1.00 50.66 148 THR A O 1
ATOM 1071 N N . GLY A 1 149 ? -6.562 7.395 -21.508 1.00 48.34 149 GLY A N 1
ATOM 1072 C CA . GLY A 1 149 ? -7.048 6.216 -22.213 1.00 48.34 149 GLY A CA 1
ATOM 1073 C C . GLY A 1 149 ? -5.986 5.857 -23.250 1.00 48.34 149 GLY A C 1
ATOM 1074 O O . GLY A 1 149 ? -5.640 6.703 -24.073 1.00 48.34 149 GLY A O 1
ATOM 1075 N N . HIS A 1 150 ? -5.413 4.660 -23.158 1.00 49.06 150 HIS A N 1
ATOM 1076 C CA . HIS A 1 150 ? -4.537 4.121 -24.185 1.00 49.06 150 HIS A CA 1
ATOM 1077 C C . HIS A 1 150 ? -5.362 4.005 -25.476 1.00 49.06 150 HIS A C 1
ATOM 1079 O O . HIS A 1 150 ? -6.018 2.995 -25.733 1.00 49.06 150 HIS A O 1
ATOM 1085 N N . GLU A 1 151 ? -5.407 5.081 -26.262 1.00 52.81 151 GLU A N 1
ATOM 1086 C CA . GLU A 1 151 ? -5.832 5.034 -27.652 1.00 52.81 151 GLU A CA 1
ATOM 1087 C C . GLU A 1 151 ? -4.787 4.186 -28.374 1.00 52.81 151 GLU A C 1
ATOM 1089 O O . GLU A 1 151 ? -3.635 4.591 -28.539 1.00 52.81 151 GLU A O 1
ATOM 1094 N N . GLY A 1 152 ? -5.185 2.953 -28.697 1.00 47.97 152 GLY A N 1
ATOM 1095 C CA . GLY A 1 152 ? -4.319 1.932 -29.264 1.00 47.97 152 GLY A CA 1
ATOM 1096 C C . GLY A 1 152 ? -3.535 2.453 -30.460 1.00 47.97 152 GLY A C 1
ATOM 1097 O O . GLY A 1 152 ? -4.104 2.825 -31.487 1.00 47.97 152 GLY A O 1
ATOM 1098 N N . HIS A 1 153 ? -2.212 2.436 -30.334 1.00 49.09 153 HIS A N 1
ATOM 1099 C CA . HIS A 1 153 ? -1.328 2.616 -31.472 1.00 49.09 153 HIS A CA 1
ATOM 1100 C C . HIS A 1 153 ? -1.338 1.308 -32.272 1.00 49.09 153 HIS A C 1
ATOM 1102 O O . HIS A 1 153 ? -0.682 0.332 -31.905 1.00 49.09 153 HIS A O 1
ATOM 1108 N N . MET A 1 154 ? -2.146 1.264 -33.334 1.00 54.53 154 MET A N 1
ATOM 1109 C CA . MET A 1 154 ? -2.084 0.198 -34.331 1.00 54.53 154 MET A CA 1
ATOM 1110 C C . MET A 1 154 ? -0.711 0.277 -35.008 1.00 54.53 154 MET A C 1
ATOM 1112 O O . MET A 1 154 ? -0.427 1.247 -35.703 1.00 54.53 154 MET A O 1
ATOM 1116 N N . HIS A 1 155 ? 0.149 -0.714 -34.774 1.00 48.47 155 HIS A N 1
ATOM 1117 C CA . HIS A 1 155 ? 1.308 -0.939 -35.634 1.00 48.47 155 HIS A CA 1
ATOM 1118 C C . HIS A 1 155 ? 0.823 -1.656 -36.901 1.00 48.47 155 HIS A C 1
ATOM 1120 O O . HIS A 1 155 ? 0.295 -2.767 -36.811 1.00 48.47 155 HIS A O 1
ATOM 1126 N N . GLU A 1 156 ? 0.968 -0.981 -38.043 1.00 61.84 156 GLU A N 1
ATOM 1127 C CA . GLU A 1 156 ? 0.816 -1.532 -39.400 1.00 61.84 156 GLU A CA 1
ATOM 1128 C C . GLU A 1 156 ? 2.029 -2.374 -39.821 1.00 61.84 156 GLU A C 1
ATOM 1130 O O . GLU A 1 156 ? 3.170 -2.020 -39.438 1.00 61.84 156 GLU A O 1
#

Mean predicted aligned error: 16.07 Å

Sequence (156 aa):
MSRTIFQIVILAGIAALLLTGGIGCSKKQPEQQTQQVEQAPQVAEPQYVGSVDEEGKAIGSALAAIYTADSLYSCPMHPEVVTDHPGARCPQCGMNLEKMPDEKVAELRASSPKGCPGCAYVVPGNSEVTKCPGCGADLVEAAKPDSTGHEGHMHE

Secondary structure (DSSP, 8-state):
--HHHHHHHHHHHHTTSSS-------------------------------EE-TTS-EESSHHHHHHH-S--EEETTEEEEEES-TT-B-TTT-PBPEEPPHHHHHHHHHT--EE-SSSSBEE-TT-S--B-TTT-PBPEEB----SS--------

Radius of gyration: 30.82 Å; Cα contacts (8 Å, |Δi|>4): 223; chains: 1; bounding box: 75×80×55 Å